Protein AF-A0A238V9T4-F1 (afdb_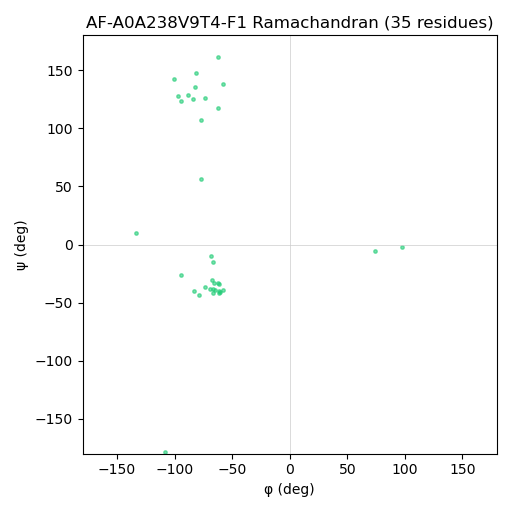monomer)

Secondary structure (DSSP, 8-state):
---SS---HHHHHHHHTT----SSPP-HHHHHHHHH-

Mean predicted aligned error: 7.2 Å

Organism: Halorubrum ezzemoulense (NCBI:txid337243)

Foldseek 3Di:
DDDPDPDDPVVVVVVVVPDDDPPDDDDPVNVCVVPPD

Radius of gyration: 14.81 Å; Cα contacts (8 Å, |Δi|>4): 3; chains: 1; bounding box: 21×20×37 Å

Solvent-accessible surface area (backbone atoms only — not comparable to full-atom values): 2640 Å² total; per-residue (Å²): 136,81,75,93,60,98,61,55,72,68,56,51,50,53,66,54,58,88,66,78,78,86,84,68,87,83,55,68,70,68,48,42,59,76,78,66,105

Structure (mmCIF, N/CA/C/O backbone):
data_AF-A0A238V9T4-F1
#
_entry.id   AF-A0A238V9T4-F1
#
loop_
_atom_site.group_PDB
_atom_site.id
_atom_site.type_symbol
_atom_site.label_atom_id
_atom_site.label_alt_id
_atom_site.label_comp_id
_atom_site.label_asym_id
_atom_site.label_entity_id
_atom_site.label_seq_id
_atom_site.pdbx_PDB_ins_code
_atom_site.Cartn_x
_atom_site.Cartn_y
_atom_site.Cartn_z
_atom_site.occupancy
_atom_site.B_iso_or_equiv
_atom_site.auth_seq_id
_atom_site.auth_comp_id
_atom_site.auth_asym_id
_atom_site.auth_atom_id
_atom_site.pdbx_PDB_model_num
ATOM 1 N N . MET A 1 1 ? 5.946 -5.106 15.469 1.00 54.81 1 MET A N 1
ATOM 2 C CA . MET A 1 1 ? 6.016 -3.636 15.316 1.00 54.81 1 MET A CA 1
ATOM 3 C C . MET A 1 1 ? 4.611 -3.109 15.065 1.00 54.81 1 MET A C 1
ATOM 5 O O . MET A 1 1 ? 3.893 -3.730 14.291 1.00 54.81 1 MET A O 1
ATOM 9 N N . ALA A 1 2 ? 4.194 -2.047 15.758 1.00 68.00 2 ALA A N 1
ATOM 10 C CA . ALA A 1 2 ? 2.869 -1.446 15.590 1.00 68.00 2 ALA A CA 1
ATOM 11 C C . ALA A 1 2 ? 2.846 -0.497 14.375 1.00 68.00 2 ALA A C 1
ATOM 13 O O . ALA A 1 2 ? 3.863 0.117 14.063 1.00 68.00 2 ALA A O 1
ATOM 14 N N . SER A 1 3 ? 1.700 -0.404 13.687 1.00 70.75 3 SER A N 1
ATOM 15 C CA . SER A 1 3 ? 1.500 0.525 12.560 1.00 70.75 3 SER A CA 1
ATOM 16 C C . SER A 1 3 ? 1.739 1.977 13.009 1.00 70.75 3 SER A C 1
ATOM 18 O O . SER A 1 3 ? 1.259 2.331 14.086 1.00 70.75 3 SER A O 1
ATOM 20 N N . PRO A 1 4 ? 2.427 2.820 12.213 1.00 82.44 4 PRO A N 1
ATOM 21 C CA . PRO A 1 4 ? 2.699 4.221 12.557 1.00 82.44 4 PRO A CA 1
ATOM 22 C C . PRO A 1 4 ? 1.440 5.101 12.559 1.00 82.44 4 PRO A C 1
ATOM 24 O O . PRO A 1 4 ? 1.485 6.248 12.995 1.00 82.44 4 PRO A O 1
ATOM 27 N N . LEU A 1 5 ? 0.317 4.581 12.060 1.00 84.69 5 LEU A N 1
ATOM 28 C CA . LEU A 1 5 ? -0.951 5.293 12.046 1.00 84.69 5 LEU A CA 1
ATOM 29 C C . LEU A 1 5 ? -1.653 5.154 13.407 1.00 84.69 5 LEU A C 1
ATOM 31 O O . LEU A 1 5 ? -1.740 4.030 13.919 1.00 84.69 5 LEU A O 1
ATOM 35 N N . PRO A 1 6 ? -2.207 6.247 13.969 1.00 88.25 6 PRO A N 1
ATOM 36 C CA . PRO A 1 6 ? -2.900 6.256 15.257 1.00 88.25 6 PRO A CA 1
ATOM 37 C C . PRO A 1 6 ? -4.315 5.675 15.127 1.00 88.25 6 PRO A C 1
ATOM 39 O O . PRO A 1 6 ? -5.310 6.325 15.423 1.00 88.25 6 PRO A O 1
ATOM 42 N N . LEU A 1 7 ? -4.398 4.448 14.627 1.00 87.75 7 LEU A N 1
ATOM 43 C CA . LEU A 1 7 ? -5.641 3.718 14.440 1.00 87.75 7 LEU A CA 1
ATOM 44 C C . LEU A 1 7 ? -5.821 2.725 15.581 1.00 87.75 7 LEU A C 1
ATOM 46 O O . LEU A 1 7 ? -4.861 2.074 16.014 1.00 87.75 7 LEU A O 1
ATOM 50 N N . SER A 1 8 ? -7.064 2.563 16.013 1.00 92.12 8 SER A N 1
ATOM 51 C CA . SER A 1 8 ? -7.466 1.447 16.861 1.00 92.12 8 SER A CA 1
ATOM 52 C C . SER A 1 8 ? -7.259 0.107 16.142 1.00 92.12 8 SER A C 1
ATOM 54 O O . SER A 1 8 ? -7.151 0.033 14.913 1.00 92.12 8 SER 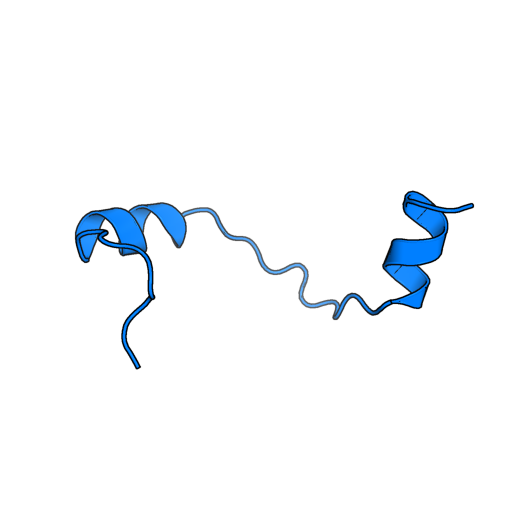A O 1
ATOM 56 N N . GLU A 1 9 ? -7.213 -0.990 16.899 1.00 90.75 9 GLU A N 1
ATOM 57 C CA . GLU A 1 9 ? -7.106 -2.329 16.305 1.00 90.75 9 GLU A CA 1
ATOM 58 C C . GLU A 1 9 ? -8.320 -2.673 15.433 1.00 90.75 9 GLU A C 1
ATOM 60 O O . GLU A 1 9 ? -8.173 -3.314 14.394 1.00 90.75 9 GLU A O 1
ATOM 65 N N . GLU A 1 10 ? -9.503 -2.176 15.792 1.00 92.00 10 GLU A N 1
ATOM 66 C CA . GLU A 1 10 ? -10.733 -2.395 15.033 1.00 92.00 10 GLU A CA 1
ATOM 67 C C . GLU A 1 10 ? -10.721 -1.663 13.680 1.00 92.00 10 GLU A C 1
ATOM 69 O O . GLU A 1 10 ? -11.138 -2.215 12.656 1.00 92.00 10 GLU A O 1
ATOM 74 N N . GLU A 1 11 ? -10.169 -0.449 13.641 1.00 91.75 11 GLU A N 1
ATOM 75 C CA . GLU A 1 11 ? -9.948 0.300 12.401 1.00 91.75 11 GLU A CA 1
ATOM 76 C C . GLU A 1 11 ? -8.901 -0.372 11.514 1.00 91.75 11 GLU A C 1
ATOM 78 O O . GLU A 1 11 ? -9.114 -0.504 10.307 1.00 91.75 11 GLU A O 1
ATOM 83 N N . LYS A 1 12 ? -7.805 -0.874 12.096 1.00 89.69 12 LYS A N 1
ATOM 84 C CA . LYS A 1 12 ? -6.810 -1.659 11.348 1.00 89.69 12 LYS A CA 1
ATOM 85 C C . LYS A 1 12 ? -7.432 -2.925 10.770 1.00 89.69 12 LYS A C 1
ATOM 87 O O . LYS A 1 12 ? -7.170 -3.261 9.619 1.00 89.69 12 LYS A O 1
ATOM 92 N N . GLU A 1 13 ? -8.273 -3.610 11.536 1.00 90.06 13 GLU A N 1
ATOM 93 C CA . GLU A 1 13 ? -8.975 -4.802 11.071 1.00 90.06 13 GLU A CA 1
ATOM 94 C C . GLU A 1 13 ? -9.955 -4.477 9.942 1.00 90.06 13 GLU A C 1
ATOM 96 O O . GLU A 1 13 ? -10.046 -5.203 8.957 1.00 90.06 13 GLU A O 1
ATOM 101 N N . ARG A 1 14 ? -10.654 -3.339 10.010 1.00 91.06 14 ARG A N 1
ATOM 102 C CA . ARG A 1 14 ? -11.453 -2.846 8.879 1.00 91.06 14 ARG A CA 1
ATOM 103 C C . ARG A 1 14 ? -10.615 -2.558 7.634 1.00 91.06 14 ARG A C 1
ATOM 105 O O . ARG A 1 14 ? -11.077 -2.874 6.551 1.00 91.06 14 ARG A O 1
ATOM 112 N N . MET A 1 15 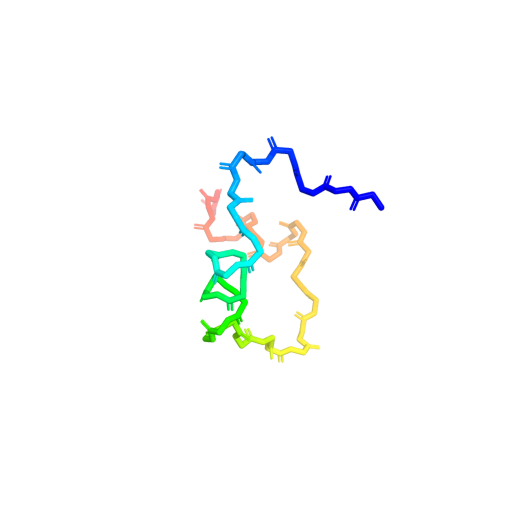? -9.416 -1.986 7.760 1.00 87.75 15 MET A N 1
ATOM 113 C CA . MET A 1 15 ? -8.538 -1.736 6.603 1.00 87.75 15 MET A CA 1
ATOM 114 C C . MET A 1 15 ? -8.008 -3.026 5.972 1.00 87.75 15 MET A C 1
ATOM 116 O O . MET A 1 15 ? -7.739 -3.069 4.774 1.00 87.75 15 MET A O 1
ATOM 120 N N . ARG A 1 16 ? -7.820 -4.076 6.778 1.00 87.44 16 ARG A N 1
ATOM 121 C CA . ARG A 1 16 ? -7.422 -5.400 6.284 1.00 87.44 16 ARG A CA 1
ATOM 122 C C . ARG A 1 16 ? -8.579 -6.108 5.583 1.00 87.44 16 ARG A C 1
ATOM 124 O O . ARG A 1 16 ? -8.358 -6.783 4.578 1.00 87.44 16 ARG A O 1
ATOM 131 N N . ARG A 1 17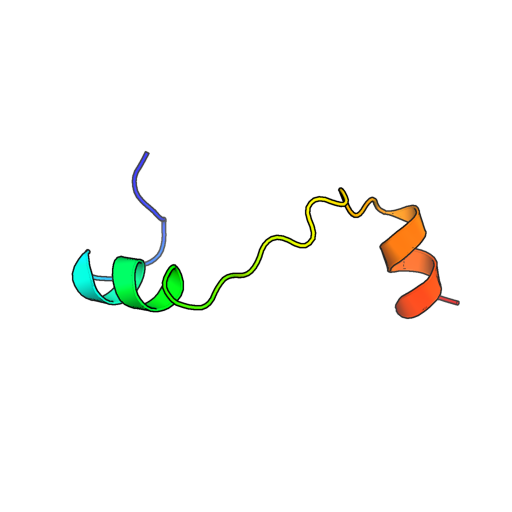 ? -9.807 -5.931 6.080 1.00 87.12 17 ARG A N 1
ATOM 132 C CA . ARG A 1 17 ? -11.029 -6.453 5.458 1.00 87.12 17 ARG A CA 1
ATOM 133 C C . ARG A 1 17 ? -11.214 -5.836 4.067 1.00 87.12 17 ARG A C 1
ATOM 135 O O . ARG A 1 17 ? -11.366 -4.632 3.925 1.00 87.12 17 ARG A O 1
ATOM 142 N N . GLY A 1 18 ? -11.194 -6.678 3.035 1.00 72.25 18 GLY A N 1
ATOM 143 C CA . GLY A 1 18 ? -11.336 -6.257 1.635 1.00 72.25 18 GLY A CA 1
ATOM 144 C C . GLY A 1 18 ? -10.019 -6.091 0.876 1.00 72.25 18 GLY A C 1
ATOM 145 O O . GLY A 1 18 ? -10.044 -5.830 -0.325 1.00 72.25 18 GLY A O 1
ATOM 146 N N . ARG A 1 19 ? -8.865 -6.298 1.525 1.00 83.62 19 ARG A N 1
ATOM 147 C CA . ARG A 1 19 ? -7.585 -6.370 0.820 1.00 83.62 19 ARG A CA 1
ATOM 148 C C . ARG A 1 19 ? -7.460 -7.735 0.142 1.00 83.62 19 ARG A C 1
ATOM 150 O O . ARG A 1 19 ? -7.254 -8.745 0.809 1.00 83.62 19 ARG A O 1
ATOM 157 N N . VAL A 1 20 ? -7.587 -7.762 -1.181 1.00 78.50 20 VAL A N 1
ATOM 158 C CA . VAL A 1 20 ? -7.325 -8.955 -1.994 1.00 78.50 20 VAL A CA 1
ATOM 159 C C . VAL A 1 20 ? -5.882 -8.885 -2.482 1.00 78.50 20 VAL A C 1
ATOM 161 O O . VAL A 1 20 ? -5.481 -7.896 -3.090 1.00 78.50 20 VAL A O 1
ATOM 164 N N . SER A 1 21 ? -5.093 -9.916 -2.181 1.00 80.69 21 SER A N 1
ATOM 165 C CA . SER A 1 21 ? -3.778 -10.095 -2.796 1.00 80.69 21 SER A CA 1
ATOM 166 C C . SER A 1 21 ? -3.970 -10.805 -4.132 1.00 80.69 21 SER A C 1
ATOM 168 O O . SER A 1 21 ? -4.580 -11.873 -4.163 1.00 80.69 21 SER A O 1
ATOM 170 N N . SER A 1 22 ? -3.459 -10.230 -5.221 1.00 82.88 22 SER A N 1
ATOM 171 C CA . SER A 1 22 ? -3.472 -10.860 -6.550 1.00 82.88 22 SER A CA 1
ATOM 172 C C . SER A 1 22 ? -2.588 -12.112 -6.616 1.00 82.88 22 SER A C 1
ATOM 174 O O . SER A 1 22 ? -2.696 -12.885 -7.561 1.00 82.88 22 SER A O 1
ATOM 176 N N . GLY A 1 23 ? -1.703 -12.313 -5.630 1.00 86.50 23 GLY A N 1
ATOM 177 C CA . GLY A 1 23 ? -0.701 -13.383 -5.628 1.00 86.50 23 GLY A CA 1
ATOM 178 C C . GLY A 1 23 ? 0.467 -13.145 -6.590 1.00 86.50 23 GLY A C 1
ATOM 179 O O . GLY A 1 23 ? 1.429 -13.906 -6.567 1.00 86.50 23 GLY A O 1
ATOM 180 N N . VAL A 1 24 ? 0.407 -12.081 -7.390 1.00 87.62 24 VAL A N 1
ATOM 181 C CA . VAL A 1 24 ? 1.482 -11.636 -8.278 1.00 87.62 24 VAL A CA 1
ATOM 182 C C . VAL A 1 24 ? 2.248 -10.533 -7.559 1.00 87.62 24 VAL A C 1
ATOM 184 O O . VAL A 1 24 ? 1.641 -9.593 -7.042 1.00 87.62 24 VAL A O 1
ATOM 187 N N . ALA A 1 25 ? 3.569 -10.673 -7.483 1.00 87.81 25 ALA A N 1
ATOM 188 C CA . ALA A 1 25 ? 4.417 -9.592 -7.010 1.00 87.81 25 ALA A CA 1
ATOM 189 C C . ALA A 1 25 ? 4.490 -8.529 -8.108 1.00 87.81 25 ALA A C 1
ATOM 191 O O . ALA A 1 25 ? 4.809 -8.864 -9.2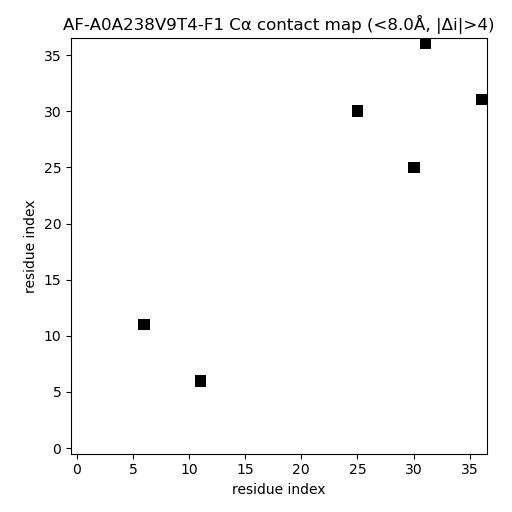41 1.00 87.81 25 ALA A O 1
ATOM 192 N N . THR A 1 26 ? 4.168 -7.289 -7.756 1.00 88.44 26 THR A N 1
ATOM 193 C CA . THR A 1 26 ? 4.384 -6.124 -8.617 1.00 88.44 26 THR A CA 1
ATOM 194 C C . THR A 1 26 ? 5.784 -5.590 -8.351 1.00 88.44 26 THR A C 1
ATOM 196 O O . THR A 1 26 ? 6.134 -5.378 -7.183 1.00 88.44 26 THR A O 1
ATOM 199 N N . ASP A 1 27 ? 6.571 -5.393 -9.401 1.00 90.94 27 ASP A N 1
ATOM 200 C CA . ASP A 1 27 ? 7.886 -4.757 -9.332 1.00 90.94 27 ASP A CA 1
ATOM 201 C C . ASP A 1 27 ? 7.885 -3.347 -9.953 1.00 90.94 27 ASP A C 1
ATOM 203 O O . ASP A 1 27 ? 6.838 -2.820 -10.326 1.00 90.94 27 ASP A O 1
ATOM 207 N N . GLU A 1 28 ? 9.046 -2.686 -9.973 1.00 93.06 28 GLU A N 1
ATOM 208 C CA . GLU A 1 28 ? 9.154 -1.311 -10.482 1.00 93.06 28 GLU A CA 1
ATOM 209 C C . GLU A 1 28 ? 8.864 -1.231 -11.986 1.00 93.06 28 GLU A C 1
ATOM 211 O O . GLU A 1 28 ? 8.261 -0.264 -12.437 1.00 93.06 28 GLU A O 1
ATOM 216 N N . ALA A 1 29 ? 9.222 -2.264 -12.757 1.00 90.06 29 ALA A N 1
ATOM 217 C CA . ALA A 1 29 ? 9.001 -2.258 -14.198 1.00 90.06 29 ALA A CA 1
ATOM 218 C C . ALA A 1 29 ? 7.499 -2.288 -14.527 1.00 90.06 29 ALA A C 1
ATOM 220 O O . ALA A 1 29 ? 7.056 -1.571 -15.424 1.00 90.06 29 ALA A O 1
ATOM 221 N N . ASP A 1 30 ? 6.713 -3.048 -13.755 1.00 90.00 30 ASP A N 1
ATOM 222 C CA . ASP A 1 30 ? 5.247 -3.066 -13.862 1.00 90.00 30 ASP A CA 1
ATOM 223 C C . ASP A 1 30 ? 4.618 -1.686 -13.573 1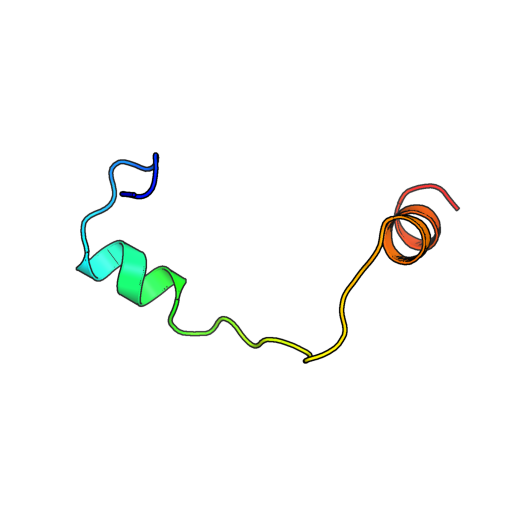.00 90.00 30 ASP A C 1
ATOM 225 O O . ASP A 1 30 ? 3.578 -1.325 -14.129 1.00 90.00 30 ASP A O 1
ATOM 229 N N . ILE A 1 31 ? 5.221 -0.916 -12.661 1.00 91.06 31 ILE A N 1
ATOM 230 C CA . ILE A 1 31 ? 4.743 0.410 -12.244 1.00 91.06 31 ILE A CA 1
ATOM 231 C C . ILE A 1 31 ? 5.126 1.466 -13.283 1.00 91.06 31 ILE A C 1
ATOM 233 O O . ILE A 1 31 ? 4.295 2.311 -13.636 1.00 91.06 31 ILE A O 1
ATOM 237 N N . ASP A 1 32 ? 6.361 1.400 -13.779 1.00 92.06 32 ASP A N 1
ATOM 238 C CA . ASP A 1 32 ? 6.923 2.354 -14.728 1.00 92.06 32 ASP A CA 1
ATOM 239 C C . ASP A 1 32 ? 6.123 2.399 -16.032 1.00 92.06 32 ASP A C 1
ATOM 241 O O . ASP A 1 32 ? 5.827 3.485 -16.532 1.00 92.06 32 ASP A O 1
ATOM 245 N N . GLU A 1 33 ? 5.686 1.244 -16.542 1.00 89.25 33 GLU A N 1
ATOM 246 C CA . GLU A 1 33 ? 4.848 1.154 -17.746 1.00 89.25 33 GLU A CA 1
ATOM 247 C C . GLU A 1 33 ? 3.531 1.939 -17.606 1.00 89.25 33 GLU A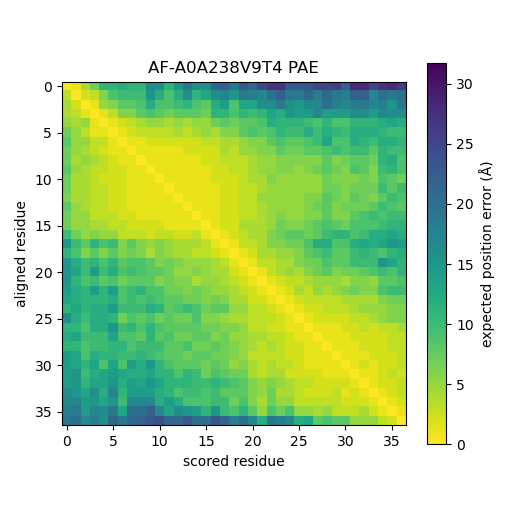 C 1
ATOM 249 O O . GLU A 1 33 ? 3.079 2.591 -18.548 1.00 89.25 33 GLU A O 1
ATOM 254 N N . ILE A 1 34 ? 2.911 1.908 -16.424 1.00 89.06 34 ILE A N 1
ATOM 255 C CA . ILE A 1 34 ? 1.610 2.547 -16.185 1.00 89.06 34 ILE A CA 1
ATOM 256 C C . ILE A 1 34 ? 1.765 4.043 -15.888 1.00 89.06 34 ILE A C 1
ATOM 258 O O . ILE A 1 34 ? 0.924 4.844 -16.305 1.00 89.06 34 ILE A O 1
ATOM 262 N N . LEU A 1 35 ? 2.790 4.426 -15.121 1.00 88.94 35 LEU A N 1
ATOM 263 C CA . LEU A 1 35 ? 2.942 5.793 -14.610 1.00 88.94 35 LEU A CA 1
ATOM 264 C C . LEU A 1 35 ? 3.819 6.690 -15.488 1.00 88.94 35 LEU A C 1
ATOM 266 O O . LEU A 1 35 ? 3.641 7.911 -15.454 1.00 88.94 35 LEU A O 1
ATOM 270 N N . TYR A 1 36 ? 4.747 6.112 -16.252 1.00 84.12 36 TYR A N 1
ATOM 271 C CA . TYR A 1 36 ? 5.820 6.848 -16.927 1.00 84.12 36 TYR A CA 1
ATOM 272 C C . TYR A 1 36 ? 6.036 6.463 -18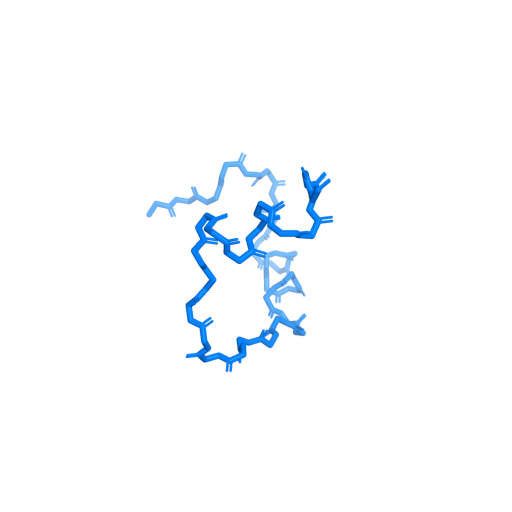.397 1.00 84.12 36 TYR A C 1
ATOM 274 O O . TYR A 1 36 ? 7.034 6.906 -18.964 1.00 84.12 36 TYR A O 1
ATOM 282 N N . GLY A 1 37 ? 5.124 5.674 -18.982 1.00 62.78 37 GLY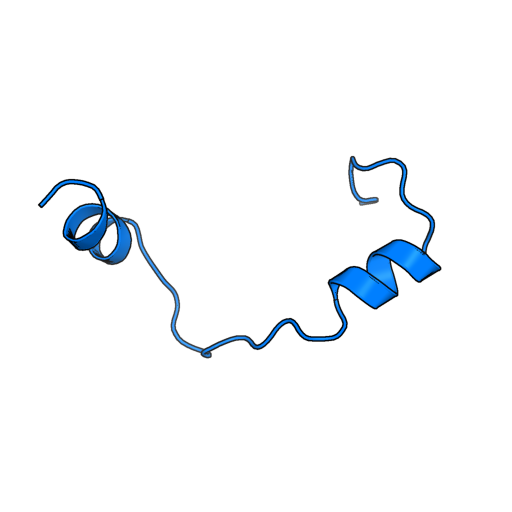 A N 1
ATOM 283 C CA . GLY A 1 37 ? 5.191 5.155 -20.358 1.00 62.78 37 GLY A CA 1
ATOM 284 C C . GLY A 1 37 ? 5.734 6.104 -21.424 1.00 62.78 37 GLY A C 1
ATOM 285 O O . GLY A 1 37 ? 5.358 7.301 -21.431 1.00 62.78 37 GLY A O 1
#

pLDDT: mean 85.03, std 8.62, range [54.81, 93.06]

Sequence (37 aa):
MASPLPLSEEEKERMRRGRVSSGVATDEADIDEILYG